Protein AF-A0A8S3ZLM4-F1 (afdb_monomer)

Structure (mmCIF, N/CA/C/O backbone):
data_AF-A0A8S3ZLM4-F1
#
_entry.id   AF-A0A8S3ZLM4-F1
#
loop_
_atom_site.group_PDB
_atom_site.id
_atom_site.type_symbol
_atom_site.label_atom_id
_atom_site.label_alt_id
_atom_site.label_comp_id
_atom_site.label_asym_id
_atom_site.label_entity_id
_atom_site.label_seq_id
_atom_site.pdbx_PDB_ins_code
_atom_site.Cartn_x
_atom_site.Cartn_y
_atom_site.Cartn_z
_atom_site.occupancy
_atom_site.B_iso_or_equiv
_atom_site.auth_seq_id
_atom_site.auth_comp_id
_atom_site.auth_asym_id
_atom_site.auth_atom_id
_atom_site.pdbx_PDB_model_num
ATOM 1 N N . MET A 1 1 ? -40.066 10.299 -5.330 1.00 41.34 1 MET A N 1
ATOM 2 C CA . MET A 1 1 ? -38.626 9.996 -5.482 1.00 41.34 1 MET A CA 1
ATOM 3 C C . MET A 1 1 ? -37.836 11.218 -5.018 1.00 41.34 1 MET A C 1
ATOM 5 O O . MET A 1 1 ? -37.719 12.174 -5.769 1.00 41.34 1 MET A O 1
ATOM 9 N N . LEU A 1 2 ? -37.420 11.263 -3.745 1.00 40.38 2 LEU A N 1
ATOM 10 C CA . LEU A 1 2 ? -36.667 12.403 -3.203 1.00 40.38 2 LEU A CA 1
ATOM 11 C C . LEU A 1 2 ? -35.192 12.278 -3.610 1.00 40.38 2 LEU A C 1
ATOM 13 O O . LEU A 1 2 ? -34.469 11.436 -3.081 1.00 40.38 2 LEU A O 1
ATOM 17 N N . PHE A 1 3 ? -34.734 13.135 -4.520 1.00 49.25 3 PHE A N 1
ATOM 18 C CA . PHE A 1 3 ? -33.307 13.377 -4.715 1.00 49.25 3 PHE A CA 1
ATOM 19 C C . PHE A 1 3 ? -32.793 14.221 -3.547 1.00 49.25 3 PHE A C 1
ATOM 21 O O . PHE A 1 3 ? -32.830 15.449 -3.580 1.00 49.25 3 PHE A O 1
ATOM 28 N N . VAL A 1 4 ? -32.312 13.567 -2.490 1.00 55.06 4 VAL A N 1
ATOM 29 C CA . VAL A 1 4 ? -31.538 14.254 -1.454 1.00 55.06 4 VAL A CA 1
ATOM 30 C C . VAL A 1 4 ? -30.164 14.552 -2.052 1.00 55.06 4 VAL A C 1
ATOM 32 O O . VAL A 1 4 ? -29.315 13.664 -2.131 1.00 55.06 4 VAL A O 1
ATOM 35 N N . LYS A 1 5 ? -29.923 15.794 -2.491 1.00 54.62 5 LYS A N 1
ATOM 36 C CA . LYS A 1 5 ? -28.563 16.280 -2.768 1.00 54.62 5 LYS A CA 1
ATOM 37 C C . LYS A 1 5 ? -27.787 16.290 -1.447 1.00 54.62 5 LYS A C 1
ATOM 39 O O . LYS A 1 5 ? -27.785 17.275 -0.716 1.00 54.62 5 LYS A O 1
ATOM 44 N N . ARG A 1 6 ? -27.162 15.163 -1.097 1.00 61.12 6 ARG A N 1
ATOM 45 C CA . ARG A 1 6 ? -26.227 15.083 0.028 1.00 61.12 6 ARG A CA 1
ATOM 46 C C . ARG A 1 6 ? -24.951 15.820 -0.369 1.00 61.12 6 ARG A C 1
ATOM 48 O O . ARG A 1 6 ? -24.179 15.325 -1.183 1.00 61.12 6 ARG A O 1
ATOM 55 N N . HIS A 1 7 ? -24.715 16.986 0.224 1.00 65.56 7 HIS A N 1
ATOM 56 C CA . HIS A 1 7 ? -23.388 17.595 0.231 1.00 65.56 7 HIS A CA 1
ATOM 57 C C . HIS A 1 7 ? -22.466 16.716 1.085 1.00 65.56 7 HIS A C 1
ATOM 59 O O . HIS A 1 7 ? -22.489 16.775 2.314 1.00 65.56 7 HIS A O 1
ATOM 65 N N . VAL A 1 8 ? -21.697 15.837 0.441 1.00 71.69 8 VAL A N 1
ATOM 66 C CA . VAL A 1 8 ? -20.713 14.997 1.131 1.00 71.69 8 VAL A CA 1
ATOM 67 C C . VAL A 1 8 ? -19.477 15.850 1.402 1.00 71.69 8 VAL A C 1
ATOM 69 O O . VAL A 1 8 ? -18.748 16.211 0.483 1.00 71.69 8 VAL A O 1
ATOM 72 N N . LYS A 1 9 ? -19.241 16.197 2.671 1.00 84.25 9 LYS A N 1
ATOM 73 C CA . LYS A 1 9 ? -18.006 16.868 3.091 1.00 84.25 9 LYS A CA 1
ATOM 74 C C . LYS A 1 9 ? -16.858 15.855 3.046 1.00 84.25 9 LYS A C 1
ATOM 76 O O . LYS A 1 9 ? -16.809 14.947 3.874 1.00 84.25 9 LYS A O 1
ATOM 81 N N . LEU A 1 10 ? -15.958 16.006 2.076 1.00 91.00 10 LEU A N 1
ATOM 82 C CA . LEU A 1 10 ? -14.765 15.171 1.924 1.00 91.00 10 LEU A CA 1
ATOM 83 C C . LEU A 1 10 ? -13.599 15.759 2.731 1.00 91.00 10 LEU A C 1
ATOM 85 O O . LEU A 1 10 ? -13.326 16.955 2.648 1.00 91.00 10 LEU A O 1
ATOM 89 N N . LYS A 1 11 ? -12.905 14.916 3.503 1.00 93.75 11 LYS A N 1
ATOM 90 C CA . LYS A 1 11 ? -11.579 15.229 4.056 1.00 93.75 11 LYS A CA 1
ATOM 91 C C . LYS A 1 11 ? -10.549 14.764 3.030 1.00 93.75 11 LYS A C 1
ATOM 93 O O . LYS A 1 11 ? -10.543 13.586 2.684 1.00 93.75 11 LYS A O 1
ATOM 98 N N . ILE A 1 12 ? -9.707 15.674 2.554 1.00 95.81 12 ILE A N 1
ATOM 99 C CA . ILE A 1 12 ? -8.611 15.352 1.637 1.00 95.81 12 ILE A CA 1
ATOM 100 C C . ILE A 1 12 ? -7.330 15.249 2.460 1.00 95.81 12 ILE A C 1
ATOM 102 O O . ILE A 1 12 ? -7.011 16.161 3.220 1.00 95.81 12 ILE A O 1
ATOM 106 N N . VAL A 1 13 ? -6.615 14.138 2.305 1.00 97.38 13 VAL A N 1
ATOM 107 C CA . VAL A 1 13 ? -5.257 13.949 2.824 1.00 97.38 13 VAL A CA 1
ATOM 108 C C . VAL A 1 13 ? -4.342 13.810 1.616 1.00 97.38 13 VAL A C 1
ATOM 110 O O . VAL A 1 13 ? -4.597 12.978 0.745 1.00 97.38 13 VAL A O 1
ATOM 113 N N . TRP A 1 14 ? -3.309 14.645 1.542 1.00 97.88 14 TRP A N 1
ATOM 114 C CA . TRP A 1 14 ? -2.377 14.662 0.422 1.00 97.88 14 TRP A CA 1
ATOM 115 C C . TRP A 1 14 ? -1.028 14.087 0.844 1.00 97.88 14 TRP A C 1
ATOM 117 O O . TRP A 1 14 ? -0.298 14.717 1.600 1.00 97.88 14 TRP A O 1
ATOM 127 N N . ILE A 1 15 ? -0.709 12.899 0.326 1.00 98.19 15 ILE A N 1
ATOM 128 C CA . ILE A 1 15 ? 0.568 12.212 0.546 1.00 98.19 15 ILE A CA 1
ATOM 129 C C . ILE A 1 15 ? 1.310 12.179 -0.801 1.00 98.19 15 ILE A C 1
ATOM 131 O O . ILE A 1 15 ? 0.960 11.374 -1.672 1.00 98.19 15 ILE A O 1
ATOM 135 N N . PRO A 1 16 ? 2.275 13.087 -1.041 1.00 97.62 16 PRO A N 1
ATOM 136 C CA . PRO A 1 16 ? 2.924 13.214 -2.341 1.00 97.62 16 PRO A CA 1
ATOM 137 C C . PRO A 1 16 ? 3.919 12.080 -2.591 1.00 97.62 16 PRO A C 1
ATOM 139 O O . PRO A 1 16 ? 4.948 11.979 -1.932 1.00 97.62 16 PRO A O 1
ATOM 142 N N . ILE A 1 17 ? 3.644 11.254 -3.600 1.00 97.94 17 ILE A N 1
ATOM 143 C CA . ILE A 1 17 ? 4.525 10.159 -4.023 1.00 97.94 17 ILE A CA 1
ATOM 144 C C . ILE A 1 17 ? 4.821 10.340 -5.510 1.00 97.94 17 ILE A C 1
ATOM 146 O O . ILE A 1 17 ? 3.888 10.464 -6.321 1.00 97.94 17 ILE A O 1
ATOM 150 N N . ARG A 1 18 ? 6.111 10.363 -5.863 1.00 97.31 18 ARG A N 1
ATOM 151 C CA . ARG A 1 18 ? 6.570 10.468 -7.253 1.00 97.31 18 ARG A CA 1
ATOM 152 C C . ARG A 1 18 ? 6.048 9.279 -8.065 1.00 97.31 18 ARG A C 1
ATOM 154 O O . ARG A 1 18 ? 5.851 8.184 -7.548 1.00 97.31 18 ARG A O 1
ATOM 161 N N . ASP A 1 19 ? 5.734 9.518 -9.335 1.00 94.94 19 ASP A N 1
ATOM 162 C CA . ASP A 1 19 ? 5.196 8.454 -10.179 1.00 94.94 19 ASP A CA 1
ATOM 163 C C . ASP A 1 19 ? 6.217 7.331 -10.391 1.00 94.94 19 ASP A C 1
ATOM 165 O O . ASP A 1 19 ? 7.416 7.599 -10.457 1.00 94.94 19 ASP A O 1
ATOM 169 N N . TYR A 1 20 ? 5.727 6.090 -10.467 1.00 94.31 20 TYR A N 1
ATOM 170 C CA . TYR A 1 20 ? 6.534 4.863 -10.558 1.00 94.31 20 TYR A CA 1
ATOM 171 C C . TYR A 1 20 ? 7.566 4.644 -9.437 1.00 94.31 20 TYR A C 1
ATOM 173 O O . TYR A 1 20 ? 8.436 3.793 -9.572 1.00 94.31 20 TYR A O 1
ATOM 181 N N . THR A 1 21 ? 7.475 5.356 -8.311 1.00 97.62 21 THR A N 1
ATOM 182 C CA . THR A 1 21 ? 8.317 5.093 -7.133 1.00 97.62 21 THR A CA 1
ATOM 183 C C . THR A 1 21 ? 7.484 4.534 -5.979 1.00 97.62 21 THR A C 1
ATOM 185 O O . THR A 1 21 ? 6.268 4.768 -5.930 1.00 97.62 21 THR A O 1
ATOM 188 N N . PRO A 1 22 ? 8.098 3.796 -5.038 1.00 98.06 22 PRO A N 1
ATOM 189 C CA . PRO A 1 22 ? 7.443 3.451 -3.783 1.00 98.06 22 PRO A CA 1
ATOM 190 C C . PRO A 1 22 ? 7.191 4.700 -2.918 1.00 98.06 22 PRO A C 1
ATOM 192 O O . PRO A 1 22 ? 7.871 5.719 -3.091 1.00 98.06 22 PRO A O 1
ATOM 195 N N . PRO A 1 23 ? 6.219 4.645 -1.992 1.00 98.44 23 PRO A N 1
ATOM 196 C CA . PRO A 1 23 ? 6.144 5.590 -0.882 1.00 98.44 23 PRO A CA 1
ATOM 197 C C . PRO A 1 23 ? 7.275 5.356 0.130 1.00 98.44 23 PRO A C 1
ATOM 199 O O . PRO A 1 23 ? 7.887 4.290 0.150 1.00 98.44 23 PRO A O 1
ATOM 202 N N . THR A 1 24 ? 7.517 6.326 1.012 1.00 98.62 24 THR A N 1
ATOM 203 C CA . THR A 1 24 ? 8.395 6.122 2.179 1.00 98.62 24 THR A CA 1
ATOM 204 C C . THR A 1 24 ? 7.663 5.398 3.316 1.00 98.62 24 THR A C 1
ATOM 206 O O . THR A 1 24 ? 6.430 5.355 3.351 1.00 98.62 24 THR A O 1
ATOM 209 N N . MET A 1 25 ? 8.405 4.860 4.289 1.00 98.06 25 MET A N 1
ATOM 210 C CA . MET A 1 25 ? 7.823 4.197 5.468 1.00 98.06 25 MET A CA 1
ATOM 211 C C . MET A 1 25 ? 6.946 5.142 6.300 1.00 98.06 25 MET A C 1
ATOM 213 O O . MET A 1 25 ? 5.905 4.741 6.827 1.00 98.06 25 MET A O 1
ATOM 217 N N . GLU A 1 26 ? 7.337 6.412 6.393 1.00 98.31 26 GLU A N 1
ATOM 218 C CA . GLU A 1 26 ? 6.577 7.458 7.077 1.00 98.31 26 GLU A CA 1
ATOM 219 C C . GLU A 1 26 ? 5.259 7.721 6.351 1.00 98.31 26 GLU A C 1
ATOM 221 O O . GLU A 1 26 ? 4.214 7.787 6.992 1.00 98.31 26 GLU A O 1
ATOM 226 N N . GLN A 1 27 ? 5.287 7.784 5.016 1.00 98.75 27 GLN A N 1
ATOM 227 C CA . GLN A 1 27 ? 4.088 7.967 4.197 1.00 98.75 27 GLN A CA 1
ATOM 228 C C . GLN A 1 27 ? 3.125 6.784 4.315 1.00 98.75 27 GLN A C 1
ATOM 230 O O . GLN A 1 27 ? 1.913 6.983 4.390 1.00 98.75 27 GLN A O 1
ATOM 235 N N . VAL A 1 28 ? 3.646 5.554 4.352 1.00 98.75 28 VAL A N 1
ATOM 236 C CA . VAL A 1 28 ? 2.839 4.349 4.601 1.00 98.75 28 VAL A CA 1
ATOM 237 C C . VAL A 1 28 ? 2.189 4.415 5.982 1.00 98.75 28 VAL A C 1
ATOM 239 O O . VAL A 1 28 ? 0.988 4.176 6.116 1.00 98.75 28 VAL A O 1
ATOM 242 N N . SER A 1 29 ? 2.959 4.790 7.004 1.00 98.25 29 SER A N 1
ATOM 243 C CA . SER A 1 29 ? 2.464 4.911 8.378 1.00 98.25 29 SER A CA 1
ATOM 244 C C . SER A 1 29 ? 1.392 5.999 8.499 1.00 98.25 29 SER A C 1
ATOM 246 O O . SER A 1 29 ? 0.338 5.767 9.091 1.00 98.25 29 SER A O 1
ATOM 248 N N . GLU A 1 30 ? 1.619 7.168 7.894 1.00 98.50 30 GLU A N 1
ATOM 249 C CA . GLU A 1 30 ? 0.643 8.258 7.818 1.00 98.50 30 GLU A CA 1
ATOM 250 C C . GLU A 1 30 ? -0.646 7.792 7.134 1.00 98.50 30 GLU A C 1
ATOM 252 O O . GLU A 1 30 ? -1.738 7.974 7.677 1.00 98.50 30 GLU A O 1
ATOM 257 N N . PHE A 1 31 ? -0.528 7.132 5.979 1.00 98.62 31 PHE A N 1
ATOM 258 C CA . PHE A 1 31 ? -1.664 6.594 5.241 1.00 98.62 31 PHE A CA 1
ATOM 259 C C . PHE A 1 31 ? -2.502 5.632 6.094 1.00 98.62 31 PHE A C 1
ATOM 261 O O . PHE A 1 31 ? -3.718 5.809 6.206 1.00 98.62 31 PHE A O 1
ATOM 268 N N . ILE A 1 32 ? -1.871 4.634 6.718 1.00 98.56 32 ILE A N 1
ATOM 269 C CA . ILE A 1 32 ? -2.586 3.624 7.506 1.00 98.56 32 ILE A CA 1
ATOM 270 C C . ILE A 1 32 ? -3.258 4.270 8.721 1.00 98.56 32 ILE A C 1
ATOM 272 O O . ILE A 1 32 ? -4.430 3.987 8.978 1.00 98.56 32 ILE A O 1
ATOM 276 N N . ASN A 1 33 ? -2.584 5.195 9.409 1.00 98.31 33 ASN A N 1
ATOM 277 C CA . ASN A 1 33 ? -3.176 5.938 10.524 1.00 98.31 33 ASN A CA 1
ATOM 278 C C . ASN A 1 33 ? -4.431 6.707 10.084 1.00 98.31 33 ASN A C 1
ATOM 280 O O . ASN A 1 33 ? -5.481 6.578 10.711 1.00 98.31 33 ASN A O 1
ATOM 284 N N . GLN A 1 34 ? -4.378 7.420 8.953 1.00 98.19 34 GLN A N 1
ATOM 285 C CA . GLN A 1 34 ? -5.538 8.146 8.419 1.00 98.19 34 GLN A CA 1
ATOM 286 C C . GLN A 1 34 ? -6.705 7.216 8.052 1.00 98.19 34 GLN A C 1
ATOM 288 O O . GLN A 1 34 ? -7.872 7.553 8.291 1.00 98.19 34 GLN A O 1
ATOM 293 N N . VAL A 1 35 ? -6.419 6.037 7.488 1.00 98.19 35 VAL A N 1
ATOM 294 C CA . VAL A 1 35 ? -7.443 5.023 7.185 1.00 98.19 35 VAL A CA 1
ATOM 295 C C . VAL A 1 35 ? -8.079 4.496 8.471 1.00 98.19 35 VAL A C 1
ATOM 297 O O . VAL A 1 35 ? -9.305 4.405 8.545 1.00 98.19 35 VAL A O 1
ATOM 300 N N . LEU A 1 36 ? -7.279 4.170 9.489 1.00 98.12 36 LEU A N 1
ATOM 301 C CA . LEU A 1 36 ? -7.771 3.642 10.764 1.00 98.12 36 LEU A CA 1
ATOM 302 C C . LEU A 1 36 ? -8.597 4.677 11.538 1.00 98.12 36 LEU A C 1
ATOM 304 O O . LEU A 1 36 ? -9.686 4.346 12.008 1.00 98.12 36 LEU A O 1
ATOM 308 N N . GLU A 1 37 ? -8.148 5.932 11.594 1.00 97.44 37 GLU A N 1
ATOM 309 C CA . GLU A 1 37 ? -8.912 7.045 12.173 1.00 97.44 37 GLU A CA 1
ATOM 310 C C . GLU A 1 37 ? -10.258 7.227 11.464 1.00 97.44 37 GLU A C 1
ATOM 312 O O . GLU A 1 37 ? -11.308 7.331 12.100 1.00 97.44 37 GLU A O 1
ATOM 317 N N . THR A 1 38 ? -10.256 7.218 10.128 1.00 96.50 38 THR A N 1
ATOM 318 C CA . THR A 1 38 ? -11.486 7.375 9.338 1.00 96.50 38 THR A CA 1
ATOM 319 C C . THR A 1 38 ? -12.443 6.205 9.580 1.00 96.50 38 THR A C 1
ATOM 321 O O . THR A 1 38 ? -13.632 6.428 9.840 1.00 96.50 38 THR A O 1
ATOM 324 N N . LYS A 1 39 ? -11.920 4.972 9.590 1.00 96.19 39 LYS A N 1
ATOM 325 C CA . LYS A 1 39 ? -12.676 3.745 9.873 1.00 96.19 39 LYS A CA 1
ATOM 326 C C . LYS A 1 39 ? -13.306 3.769 11.266 1.00 96.19 39 LYS A C 1
ATOM 328 O O . LYS A 1 39 ? -14.469 3.394 11.397 1.00 96.19 39 LYS A O 1
ATOM 333 N N . ALA A 1 40 ? -12.594 4.261 12.283 1.00 97.25 40 ALA A N 1
ATOM 334 C CA . ALA A 1 40 ? -13.114 4.391 13.648 1.00 97.25 40 ALA A CA 1
ATOM 335 C C . ALA A 1 40 ? -14.335 5.327 13.741 1.00 97.25 40 ALA A C 1
ATOM 337 O O . ALA A 1 40 ? -15.181 5.157 14.613 1.00 97.25 40 ALA A O 1
ATOM 338 N N . THR A 1 41 ? -14.482 6.272 12.805 1.00 95.50 41 THR A N 1
ATOM 339 C CA . THR A 1 41 ? -15.667 7.147 12.709 1.0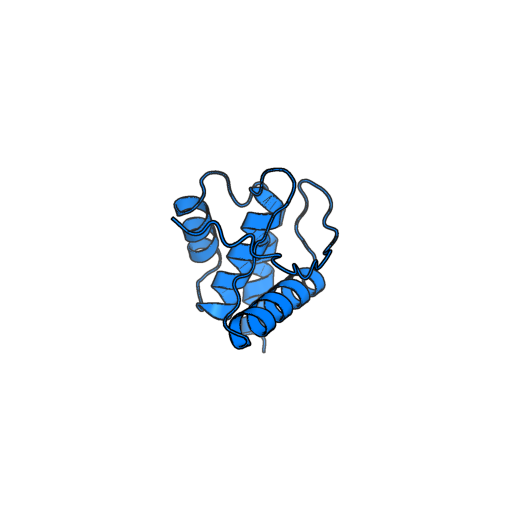0 95.50 41 THR A CA 1
ATOM 340 C C . THR A 1 41 ? -16.816 6.564 11.875 1.00 95.50 41 THR A C 1
ATOM 342 O O . THR A 1 41 ? -17.786 7.268 11.592 1.00 95.50 41 THR A O 1
ATOM 345 N N . GLY A 1 42 ? -16.712 5.304 11.433 1.00 95.25 42 GLY A N 1
ATOM 346 C CA . GLY A 1 42 ? -17.709 4.652 10.576 1.00 95.25 42 GLY A CA 1
ATOM 347 C C . GLY A 1 42 ? -17.747 5.190 9.141 1.00 95.25 42 GLY A C 1
ATOM 348 O O . GLY A 1 42 ? -18.728 4.983 8.428 1.00 95.25 42 GLY A O 1
ATOM 349 N N . LYS A 1 43 ? -16.702 5.908 8.711 1.00 93.94 43 LYS A N 1
ATOM 350 C CA . LYS A 1 43 ? -16.589 6.481 7.364 1.00 93.94 43 LYS A CA 1
ATOM 351 C C . LYS A 1 43 ? -15.696 5.616 6.479 1.00 93.94 43 LYS A C 1
ATOM 353 O O . LYS A 1 43 ? -14.780 4.951 6.956 1.00 93.94 43 LYS A O 1
ATOM 358 N N . ALA A 1 44 ? -15.957 5.658 5.176 1.00 94.12 44 ALA A N 1
ATOM 359 C CA . ALA A 1 44 ? -15.114 5.021 4.172 1.00 94.12 44 ALA A CA 1
ATOM 360 C C . ALA A 1 44 ? -13.961 5.942 3.747 1.00 94.12 44 ALA A C 1
ATOM 362 O O . ALA A 1 44 ? -14.124 7.164 3.692 1.00 94.12 44 ALA A O 1
ATOM 363 N N . THR A 1 45 ? -12.831 5.341 3.377 1.00 97.12 45 THR A N 1
ATOM 364 C CA . THR A 1 45 ? -11.686 6.037 2.778 1.00 97.12 45 THR A CA 1
ATOM 365 C C . THR A 1 45 ? -11.569 5.666 1.305 1.00 97.12 45 THR A C 1
ATOM 367 O O . THR A 1 45 ? -11.568 4.488 0.955 1.00 97.12 45 THR A O 1
ATOM 370 N N . CYS A 1 46 ? -11.445 6.673 0.440 1.00 97.06 46 CYS A N 1
ATOM 371 C CA . CYS A 1 46 ? -11.072 6.492 -0.960 1.00 97.06 46 CYS A CA 1
ATOM 372 C C . CYS A 1 46 ? -9.574 6.768 -1.113 1.00 97.06 46 CYS A C 1
ATOM 374 O O . CYS A 1 46 ? -9.079 7.768 -0.596 1.00 97.06 46 CYS A O 1
ATOM 376 N N . VAL A 1 47 ? -8.865 5.904 -1.838 1.00 97.69 47 VAL A N 1
ATOM 377 C CA . VAL A 1 47 ? -7.420 6.013 -2.076 1.00 97.69 47 VAL A CA 1
ATOM 378 C C . VAL A 1 47 ? -7.185 6.002 -3.578 1.00 97.69 47 VAL A C 1
ATOM 380 O O . VAL A 1 47 ? -7.715 5.135 -4.271 1.00 97.69 47 VAL A O 1
ATOM 383 N N . HIS A 1 48 ? -6.409 6.953 -4.093 1.00 97.75 48 HIS A N 1
ATOM 384 C CA . HIS A 1 48 ? -6.114 7.026 -5.522 1.00 97.75 48 HIS A CA 1
ATOM 385 C C . HIS A 1 48 ? -4.717 7.600 -5.797 1.00 97.75 48 HIS A C 1
ATOM 387 O O . HIS A 1 48 ? -4.093 8.214 -4.935 1.00 97.75 48 HIS A O 1
ATOM 393 N N . CYS A 1 49 ? -4.236 7.382 -7.018 1.00 96.75 49 CYS A N 1
ATOM 394 C CA . CYS A 1 49 ? -3.125 8.108 -7.628 1.00 96.75 49 CYS A CA 1
ATOM 395 C C . CYS A 1 49 ? -3.602 8.599 -9.008 1.00 96.75 49 CYS A C 1
ATOM 397 O O . CYS A 1 49 ? -4.748 9.039 -9.103 1.00 96.75 49 CYS A O 1
ATOM 399 N N . ALA A 1 50 ? -2.786 8.518 -10.062 1.00 96.38 50 ALA A N 1
ATOM 400 C CA . ALA A 1 50 ? -3.238 8.805 -11.428 1.00 96.38 50 ALA A CA 1
ATOM 401 C C . ALA A 1 50 ? -4.166 7.699 -11.975 1.00 96.38 50 ALA A C 1
ATOM 403 O O . ALA A 1 50 ? -5.311 7.964 -12.319 1.00 96.38 50 ALA A O 1
ATOM 404 N N . HIS A 1 51 ? -3.698 6.445 -11.980 1.00 95.94 51 HIS A N 1
ATOM 405 C CA . HIS A 1 51 ? -4.444 5.277 -12.497 1.00 95.94 51 HIS A CA 1
ATOM 406 C C . HIS A 1 51 ? -4.895 4.317 -11.382 1.00 95.94 51 HIS A C 1
ATOM 408 O O . HIS A 1 51 ? -5.576 3.312 -11.592 1.00 95.94 51 HIS A O 1
ATOM 414 N N . GLY A 1 52 ? -4.465 4.602 -10.156 1.00 97.25 52 GLY A N 1
ATOM 415 C CA . GLY A 1 52 ? -4.669 3.748 -9.002 1.00 97.25 52 GLY A CA 1
ATOM 416 C C . GLY A 1 52 ? -3.837 2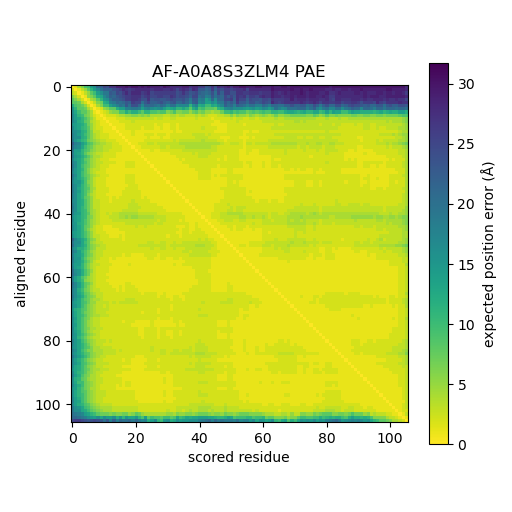.455 -9.002 1.00 97.25 52 GLY A C 1
ATOM 417 O O . GLY A 1 52 ? -4.053 1.629 -8.132 1.00 97.25 52 GLY A O 1
ATOM 418 N N . LEU A 1 53 ? -2.914 2.204 -9.919 1.00 97.94 53 LEU A N 1
ATOM 419 C CA . LEU A 1 53 ? -2.268 0.887 -9.980 1.00 97.94 53 LEU A CA 1
ATOM 420 C C . LEU A 1 53 ? -1.071 0.779 -9.022 1.00 97.94 53 LEU A C 1
ATOM 422 O O . LEU A 1 53 ? -1.168 0.090 -8.007 1.00 97.94 53 LEU A O 1
ATOM 426 N N . GLY A 1 54 ? 0.019 1.506 -9.261 1.00 98.44 54 GLY A N 1
ATOM 427 C CA . GLY A 1 54 ? 1.265 1.353 -8.502 1.00 98.44 54 GLY A CA 1
ATOM 428 C C . GLY A 1 54 ? 1.187 1.919 -7.096 1.00 98.44 54 GLY A C 1
ATOM 429 O O . GLY A 1 54 ? 1.048 1.175 -6.130 1.00 98.44 54 GLY A O 1
ATOM 430 N N . ARG A 1 55 ? 1.216 3.250 -6.962 1.00 98.69 55 ARG A N 1
ATOM 431 C CA . ARG A 1 55 ? 1.233 3.943 -5.655 1.00 98.69 55 ARG A CA 1
ATOM 432 C C . ARG A 1 55 ? 0.054 3.551 -4.760 1.00 98.69 55 ARG A C 1
ATOM 434 O O . ARG A 1 55 ? 0.234 3.235 -3.588 1.00 98.69 55 ARG A O 1
ATOM 441 N N . THR A 1 56 ? -1.156 3.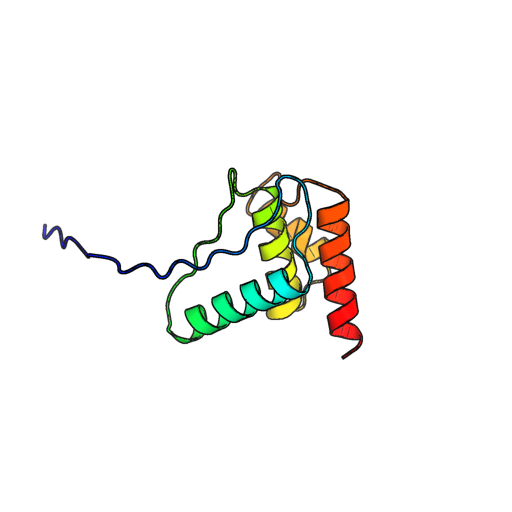527 -5.320 1.00 98.69 56 THR A N 1
ATOM 442 C CA . THR A 1 56 ? -2.352 3.096 -4.582 1.00 98.69 56 THR A CA 1
ATOM 443 C C . THR A 1 56 ? -2.295 1.615 -4.230 1.00 98.69 56 THR A C 1
ATOM 445 O O . THR A 1 56 ? -2.590 1.272 -3.090 1.00 98.69 56 THR A O 1
ATOM 448 N N . GLY A 1 57 ? -1.898 0.741 -5.160 1.00 98.75 57 GLY A N 1
ATOM 449 C CA . GLY A 1 57 ? -1.751 -0.686 -4.879 1.00 98.75 57 GLY A CA 1
ATOM 450 C C . GLY A 1 57 ? -0.728 -0.964 -3.780 1.00 98.75 57 GLY A C 1
ATOM 451 O O . GLY A 1 57 ? -0.994 -1.765 -2.893 1.00 98.75 57 GLY A O 1
ATOM 452 N N . THR A 1 58 ? 0.389 -0.234 -3.791 1.00 98.88 58 THR A N 1
ATOM 453 C CA . THR A 1 58 ? 1.469 -0.338 -2.797 1.00 98.88 58 THR A CA 1
ATOM 454 C C . THR A 1 58 ? 0.966 0.035 -1.403 1.00 98.88 58 THR A C 1
ATOM 456 O O . THR A 1 58 ? 1.101 -0.747 -0.468 1.00 98.88 58 THR A O 1
ATOM 459 N N . MET A 1 59 ? 0.287 1.183 -1.273 1.00 98.81 59 MET A N 1
ATOM 460 C CA . MET A 1 59 ? -0.336 1.606 -0.013 1.00 98.81 59 MET A CA 1
ATOM 461 C C . MET A 1 59 ? -1.355 0.580 0.505 1.00 98.81 59 MET A C 1
ATOM 463 O O . MET A 1 59 ? -1.358 0.244 1.689 1.00 98.81 59 MET A O 1
ATOM 467 N N . LEU A 1 60 ? -2.204 0.044 -0.379 1.00 98.88 60 LEU A N 1
ATOM 468 C CA . LEU A 1 60 ? -3.186 -0.979 -0.011 1.00 98.88 60 LEU A CA 1
ATOM 469 C C . LEU A 1 60 ? -2.523 -2.298 0.408 1.00 98.88 60 LEU A C 1
ATOM 471 O O . LEU A 1 60 ? -2.984 -2.922 1.360 1.00 98.88 60 LEU A O 1
ATOM 475 N N . ALA A 1 61 ? -1.436 -2.711 -0.245 1.00 98.88 61 ALA A N 1
ATOM 476 C CA . ALA A 1 61 ? -0.692 -3.907 0.138 1.00 98.88 61 ALA A CA 1
ATOM 477 C C . ALA A 1 61 ? -0.095 -3.755 1.548 1.00 98.88 61 ALA A C 1
ATOM 479 O O . ALA A 1 61 ? -0.301 -4.628 2.389 1.00 98.88 61 ALA A O 1
ATOM 480 N N . CYS A 1 62 ? 0.525 -2.610 1.859 1.00 98.88 62 CYS A N 1
ATOM 481 C CA . CYS A 1 62 ? 0.995 -2.307 3.216 1.00 98.88 62 CYS A CA 1
ATOM 482 C C . CYS A 1 62 ? -0.147 -2.283 4.248 1.00 98.88 62 CYS A C 1
ATOM 484 O O . CYS A 1 62 ? 0.020 -2.767 5.367 1.00 98.88 62 CYS A O 1
ATOM 486 N N . TYR A 1 63 ? -1.329 -1.776 3.881 1.00 98.81 63 TYR A N 1
ATOM 487 C CA . TYR A 1 63 ? -2.509 -1.843 4.748 1.00 98.81 63 TYR A CA 1
ATOM 488 C C . TYR A 1 63 ? -2.906 -3.290 5.066 1.00 98.81 63 TYR A C 1
ATOM 490 O O . TYR A 1 63 ? -3.151 -3.612 6.226 1.00 98.81 63 TYR A O 1
ATOM 498 N N . PHE A 1 64 ? -2.946 -4.179 4.069 1.00 98.81 64 PHE A N 1
ATOM 499 C CA . PHE A 1 64 ? -3.252 -5.595 4.295 1.00 98.81 64 PHE A CA 1
ATOM 500 C C . PHE A 1 64 ? -2.181 -6.300 5.131 1.00 98.81 64 PHE A C 1
ATOM 502 O O . PHE A 1 64 ? -2.525 -7.101 6.000 1.00 98.81 64 PHE A O 1
ATOM 509 N N . VAL A 1 65 ? -0.909 -5.952 4.936 1.00 98.75 65 VAL A N 1
ATOM 510 C CA . VAL A 1 65 ? 0.185 -6.407 5.800 1.00 98.75 65 VAL A CA 1
ATOM 511 C C . VAL A 1 65 ? -0.087 -6.033 7.261 1.00 98.75 65 VAL A C 1
ATOM 513 O O . VAL A 1 65 ? -0.160 -6.917 8.108 1.00 98.75 65 VAL A O 1
ATOM 516 N N . GLN A 1 66 ? -0.301 -4.750 7.571 1.00 98.38 66 GLN A N 1
ATOM 517 C CA . GLN A 1 66 ? -0.424 -4.305 8.965 1.00 98.38 66 GLN A CA 1
ATOM 518 C C . GLN A 1 66 ? -1.764 -4.683 9.610 1.00 98.38 66 GLN A C 1
ATOM 520 O O . GLN A 1 66 ? -1.811 -5.047 10.780 1.00 98.38 66 GLN A O 1
ATOM 525 N N . VAL A 1 67 ? -2.872 -4.535 8.884 1.00 97.94 67 VAL A N 1
ATOM 526 C CA . VAL A 1 67 ? -4.222 -4.621 9.468 1.00 97.94 67 VAL A CA 1
ATOM 527 C C . VAL A 1 67 ? -4.797 -6.030 9.381 1.00 97.94 67 VAL A C 1
ATOM 529 O O . VAL A 1 67 ? -5.620 -6.409 10.212 1.00 97.94 67 VAL A O 1
ATOM 532 N N . HIS A 1 68 ? -4.364 -6.814 8.393 1.00 97.56 68 HIS A N 1
ATOM 533 C CA . HIS A 1 68 ? -4.822 -8.187 8.191 1.00 97.56 68 HIS A CA 1
ATOM 534 C C . HIS A 1 68 ? -3.726 -9.232 8.437 1.00 97.56 68 HIS A C 1
ATOM 536 O O . HIS A 1 68 ? -3.990 -10.414 8.233 1.00 97.56 68 HIS A O 1
ATOM 542 N N . ASN A 1 69 ? -2.537 -8.820 8.900 1.00 97.62 69 ASN A N 1
ATOM 543 C CA . ASN A 1 69 ? -1.392 -9.698 9.170 1.00 97.62 69 ASN A CA 1
ATOM 544 C C . ASN A 1 69 ? -1.048 -10.608 7.980 1.00 97.62 69 ASN A C 1
ATOM 546 O O . ASN A 1 69 ? -0.733 -11.784 8.152 1.00 97.62 69 ASN A O 1
ATOM 550 N N . MET A 1 70 ? -1.172 -10.081 6.761 1.00 98.56 70 MET A N 1
ATOM 551 C CA . MET A 1 70 ? -0.819 -10.826 5.556 1.00 98.56 70 MET A CA 1
ATOM 552 C C . MET A 1 70 ? 0.695 -10.799 5.331 1.00 98.56 70 MET A C 1
ATOM 554 O O . MET A 1 70 ? 1.341 -9.775 5.551 1.00 98.56 70 MET A O 1
ATOM 558 N N . GLU A 1 71 ? 1.243 -11.905 4.825 1.00 98.69 71 GLU A N 1
ATOM 559 C CA . GLU A 1 71 ? 2.593 -11.919 4.250 1.00 98.69 71 GLU A CA 1
ATOM 560 C C . GLU A 1 71 ? 2.664 -10.974 3.033 1.00 98.69 71 GLU A C 1
ATOM 562 O O . GLU A 1 71 ? 1.656 -10.833 2.326 1.00 98.69 71 GLU A O 1
ATOM 567 N N . PRO A 1 72 ? 3.820 -10.343 2.750 1.00 98.69 72 PRO A N 1
ATOM 568 C CA . PRO A 1 72 ? 3.966 -9.360 1.671 1.00 98.69 72 PRO A CA 1
ATOM 569 C C . PRO A 1 72 ? 3.447 -9.851 0.317 1.00 98.69 72 PRO A C 1
ATOM 571 O O . PRO A 1 72 ? 2.631 -9.187 -0.326 1.00 98.69 72 PRO A O 1
ATOM 574 N N . GLU A 1 73 ? 3.851 -11.052 -0.091 1.00 98.69 73 GLU A N 1
ATOM 575 C CA . GLU A 1 73 ? 3.476 -11.650 -1.370 1.00 98.69 73 GLU A CA 1
ATOM 576 C C . GLU A 1 73 ? 1.970 -11.925 -1.426 1.00 98.69 73 GLU A C 1
ATOM 578 O O . GLU A 1 73 ? 1.324 -11.690 -2.450 1.00 98.69 73 GLU A O 1
ATOM 583 N N . ALA A 1 74 ? 1.387 -12.369 -0.308 1.00 98.81 74 ALA A N 1
ATOM 584 C CA . ALA A 1 74 ? -0.045 -12.612 -0.197 1.00 98.81 74 ALA A CA 1
ATOM 585 C C . ALA A 1 74 ? -0.845 -11.302 -0.263 1.00 98.81 74 ALA A C 1
ATOM 587 O O . ALA A 1 74 ? -1.871 -11.250 -0.943 1.00 98.81 74 ALA A O 1
ATOM 588 N N . ALA A 1 75 ? -0.368 -10.236 0.384 1.00 98.88 75 ALA A N 1
ATOM 589 C CA . ALA A 1 75 ? -0.984 -8.915 0.330 1.00 98.88 75 ALA A CA 1
ATOM 590 C C . ALA A 1 75 ? -0.948 -8.336 -1.093 1.00 98.88 75 ALA A C 1
ATOM 592 O O . ALA A 1 75 ? -1.977 -7.889 -1.605 1.00 98.88 75 ALA A O 1
ATOM 593 N N . ILE A 1 76 ? 0.203 -8.404 -1.771 1.00 98.94 76 ILE A N 1
ATOM 594 C CA . ILE A 1 76 ? 0.350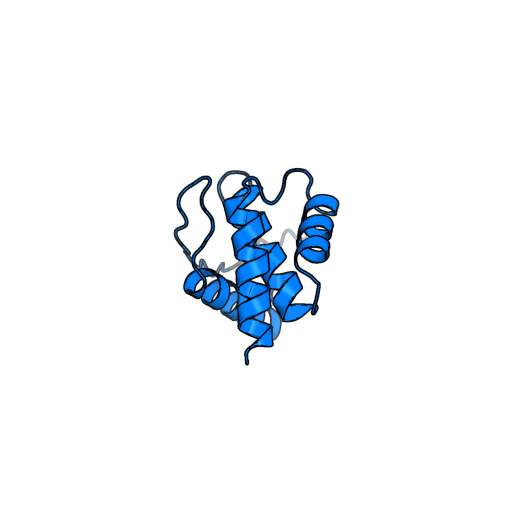 -7.960 -3.164 1.00 98.94 76 ILE A CA 1
ATOM 595 C C . ILE A 1 76 ? -0.571 -8.772 -4.082 1.00 98.94 76 ILE A C 1
ATOM 597 O O . ILE A 1 76 ? -1.327 -8.195 -4.867 1.00 98.94 76 ILE A O 1
ATOM 601 N N . ALA A 1 77 ? -0.565 -10.103 -3.963 1.00 98.88 77 ALA A N 1
ATOM 602 C CA . ALA A 1 77 ? -1.433 -10.976 -4.749 1.00 98.88 77 ALA A CA 1
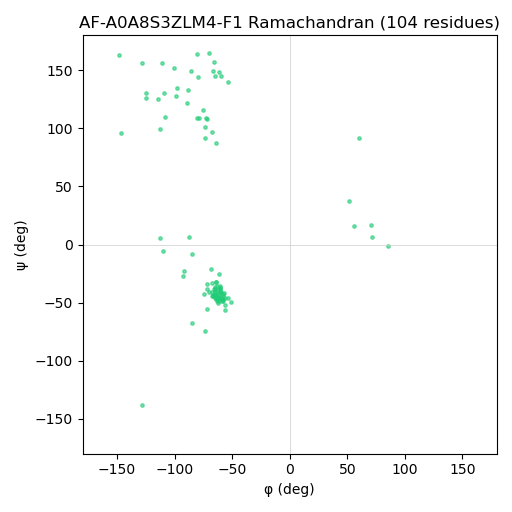ATOM 603 C C . ALA A 1 77 ? -2.920 -10.683 -4.498 1.00 98.88 77 ALA A C 1
ATOM 605 O O . ALA A 1 77 ? -3.717 -10.663 -5.438 1.00 98.88 77 ALA A O 1
ATOM 606 N N . HIS A 1 78 ? -3.298 -10.403 -3.250 1.00 98.81 78 HIS A N 1
ATOM 607 C CA . HIS A 1 78 ? -4.661 -10.031 -2.890 1.00 98.81 78 HIS A CA 1
ATOM 608 C C . HIS A 1 78 ? -5.085 -8.718 -3.558 1.00 98.81 78 HIS A C 1
ATOM 610 O O . HIS A 1 78 ? -6.135 -8.664 -4.203 1.00 98.81 78 HIS A O 1
ATOM 616 N N . VAL A 1 79 ? -4.247 -7.680 -3.483 1.00 98.75 79 VAL A N 1
ATOM 617 C CA . VAL A 1 79 ? -4.514 -6.396 -4.144 1.00 98.75 79 VAL A CA 1
ATOM 618 C C . VAL A 1 79 ? -4.584 -6.570 -5.664 1.00 98.75 79 VAL A C 1
ATOM 620 O O . VAL A 1 79 ? -5.508 -6.049 -6.283 1.00 98.75 79 VAL A O 1
ATOM 623 N N . ARG A 1 80 ? -3.687 -7.357 -6.271 1.00 98.75 80 ARG A N 1
ATOM 624 C CA . ARG A 1 80 ? -3.710 -7.673 -7.712 1.00 98.75 80 ARG A CA 1
ATOM 625 C C . ARG A 1 80 ? -4.956 -8.448 -8.132 1.00 98.75 80 ARG A C 1
ATOM 627 O O . ARG A 1 80 ? -5.484 -8.196 -9.210 1.00 98.75 80 ARG A O 1
ATOM 634 N N . LYS A 1 81 ? -5.463 -9.351 -7.289 1.00 98.69 81 LYS A N 1
ATOM 635 C CA . LYS A 1 81 ? -6.722 -10.066 -7.539 1.00 98.69 81 LYS A CA 1
ATOM 636 C C . LYS A 1 81 ? -7.916 -9.113 -7.548 1.00 98.69 81 LYS A C 1
ATOM 638 O O . LYS A 1 81 ? -8.783 -9.236 -8.407 1.00 98.69 81 LYS A O 1
ATOM 643 N N . LEU A 1 82 ? -7.969 -8.181 -6.596 1.00 98.19 82 LEU A N 1
ATOM 644 C CA . LEU A 1 82 ? -9.033 -7.176 -6.523 1.00 98.19 82 LEU A CA 1
ATOM 645 C C . LEU A 1 82 ? -8.912 -6.128 -7.629 1.00 98.19 82 LEU A C 1
ATOM 647 O O . LEU A 1 82 ? -9.923 -5.620 -8.112 1.00 98.19 82 LEU A O 1
ATOM 651 N N . ARG A 1 83 ? -7.681 -5.794 -8.024 1.00 98.06 83 ARG A N 1
ATOM 652 C CA . ARG A 1 83 ? -7.414 -4.837 -9.087 1.00 98.06 83 ARG A CA 1
ATOM 653 C C . ARG A 1 83 ? -6.159 -5.207 -9.885 1.00 98.06 83 ARG A C 1
ATOM 655 O O . ARG A 1 83 ? -5.046 -4.858 -9.472 1.00 98.06 83 ARG A O 1
ATOM 662 N N . PRO A 1 84 ? -6.332 -5.896 -11.027 1.00 98.44 84 PRO A N 1
ATOM 663 C CA . PRO A 1 84 ? -5.226 -6.340 -11.870 1.00 98.44 84 PRO A CA 1
ATOM 664 C C . PRO A 1 84 ? -4.290 -5.195 -12.268 1.00 98.44 84 PRO A C 1
ATOM 666 O O . PRO A 1 84 ? -4.743 -4.088 -12.548 1.00 98.44 84 PRO A O 1
ATOM 669 N N . GLY A 1 85 ? -2.983 -5.469 -12.268 1.00 97.19 85 GLY A N 1
ATOM 670 C CA . GLY A 1 85 ? -1.934 -4.483 -12.564 1.00 97.19 85 GLY A CA 1
ATOM 671 C C . GLY A 1 85 ? -1.476 -3.637 -11.370 1.00 97.19 85 GLY A C 1
ATOM 672 O O . GLY A 1 85 ? -0.591 -2.806 -11.524 1.00 97.19 85 GLY A O 1
ATOM 673 N N . SER A 1 86 ? -2.053 -3.830 -10.180 1.00 98.62 86 SER A N 1
ATOM 674 C CA . SER A 1 86 ? -1.614 -3.116 -8.973 1.00 98.62 86 SER A CA 1
ATOM 675 C C . SER A 1 86 ? -0.203 -3.514 -8.532 1.00 98.62 86 SER A C 1
ATOM 677 O O . SER A 1 86 ? 0.172 -4.681 -8.668 1.00 98.62 86 SER A O 1
ATOM 679 N N . VAL A 1 87 ? 0.514 -2.561 -7.918 1.00 98.56 87 VAL A N 1
ATOM 680 C CA . VAL A 1 87 ? 1.945 -2.672 -7.563 1.00 98.56 87 VAL A CA 1
ATOM 681 C C . VAL A 1 87 ? 2.773 -2.882 -8.837 1.00 98.56 87 VAL A C 1
ATOM 683 O O . VAL A 1 87 ? 2.915 -3.998 -9.328 1.00 98.56 87 VAL A O 1
ATOM 686 N N . GLU A 1 88 ? 3.232 -1.779 -9.426 1.00 98.31 88 GLU A N 1
ATOM 687 C CA . GLU A 1 88 ? 3.705 -1.710 -10.816 1.00 98.31 88 GLU A CA 1
ATOM 688 C C . GLU A 1 88 ? 5.209 -1.950 -10.967 1.00 98.31 88 GLU A C 1
ATOM 690 O O . GLU A 1 88 ? 5.652 -2.310 -12.055 1.00 98.31 88 GLU A O 1
ATOM 695 N N . THR A 1 89 ? 5.999 -1.736 -9.912 1.00 98.56 89 THR A N 1
ATOM 696 C CA . THR A 1 89 ? 7.464 -1.828 -9.984 1.00 98.56 89 THR A CA 1
ATOM 697 C C . THR A 1 89 ? 8.034 -2.733 -8.902 1.00 98.56 89 THR A C 1
ATOM 699 O O . THR A 1 89 ? 7.434 -2.916 -7.841 1.00 98.56 89 THR A O 1
ATOM 702 N N . THR A 1 90 ? 9.227 -3.273 -9.148 1.00 98.56 90 THR A N 1
ATOM 703 C CA . THR A 1 90 ? 9.946 -4.106 -8.178 1.00 98.56 90 THR A CA 1
ATOM 704 C C . THR A 1 90 ? 10.240 -3.337 -6.891 1.00 98.56 90 THR A C 1
ATOM 706 O O . THR A 1 90 ? 10.114 -3.884 -5.804 1.00 98.56 90 THR A O 1
ATOM 709 N N . GLU A 1 91 ? 10.567 -2.047 -6.975 1.00 98.69 91 GLU A N 1
ATOM 710 C CA . GLU A 1 91 ? 10.816 -1.199 -5.803 1.00 98.69 91 GLU A CA 1
ATOM 711 C C . GLU A 1 91 ? 9.559 -1.025 -4.940 1.00 98.69 91 GLU A C 1
ATOM 713 O O . GLU A 1 91 ? 9.651 -0.919 -3.718 1.00 98.69 91 GLU A O 1
ATOM 718 N N . GLN A 1 92 ? 8.374 -1.023 -5.557 1.00 98.81 92 GLN A N 1
ATOM 719 C CA . GLN A 1 92 ? 7.102 -1.019 -4.837 1.00 98.81 92 GLN A CA 1
ATOM 720 C C . GLN A 1 92 ? 6.841 -2.350 -4.129 1.00 98.81 92 GLN A C 1
ATOM 722 O O . GLN A 1 92 ? 6.386 -2.338 -2.989 1.00 98.81 92 GLN A O 1
ATOM 727 N N . GLU A 1 93 ? 7.152 -3.484 -4.763 1.00 98.81 93 GLU A N 1
ATOM 728 C CA . GLU A 1 93 ? 7.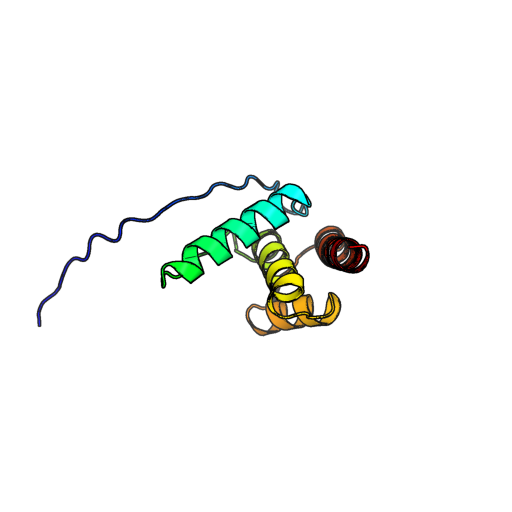069 -4.798 -4.113 1.00 98.81 93 GLU A CA 1
ATOM 729 C C . GLU A 1 93 ? 8.047 -4.902 -2.933 1.00 98.81 93 GLU A C 1
ATOM 731 O O . GLU A 1 93 ? 7.645 -5.283 -1.833 1.00 98.81 93 GLU A O 1
ATOM 736 N N . LEU A 1 94 ? 9.304 -4.485 -3.133 1.00 98.75 94 LEU A N 1
ATOM 737 C CA . LEU A 1 94 ? 10.346 -4.487 -2.103 1.00 98.75 94 LEU A CA 1
ATOM 738 C C . LEU A 1 94 ? 9.946 -3.653 -0.885 1.00 98.75 94 LEU A C 1
ATOM 740 O O . LEU A 1 94 ? 10.110 -4.119 0.241 1.00 98.75 94 LEU A O 1
ATOM 744 N N . LEU A 1 95 ? 9.350 -2.474 -1.091 1.00 98.75 95 LEU A N 1
ATOM 745 C CA . LEU A 1 95 ? 8.833 -1.645 -0.001 1.00 98.75 95 LEU A CA 1
ATOM 746 C C . LEU A 1 95 ? 7.807 -2.402 0.856 1.00 98.75 95 LEU A C 1
ATOM 748 O O . LEU A 1 95 ? 7.862 -2.319 2.082 1.00 98.75 95 LEU A O 1
ATOM 752 N N . VAL A 1 96 ? 6.889 -3.173 0.260 1.00 98.88 96 VAL A N 1
ATOM 753 C CA . VAL A 1 96 ? 5.899 -3.948 1.036 1.00 98.88 96 VAL A CA 1
ATOM 754 C C . VAL A 1 96 ? 6.599 -4.971 1.939 1.00 98.88 96 VAL A C 1
ATOM 756 O O . VAL A 1 96 ? 6.251 -5.098 3.116 1.00 98.88 96 VAL A O 1
ATOM 759 N N . THR A 1 97 ? 7.619 -5.655 1.418 1.00 98.69 97 THR A N 1
ATOM 760 C CA . THR A 1 97 ? 8.423 -6.624 2.178 1.00 98.69 97 THR A CA 1
ATOM 761 C C . THR A 1 97 ? 9.255 -5.957 3.270 1.00 98.69 97 THR A C 1
ATOM 763 O O . THR A 1 97 ? 9.294 -6.430 4.409 1.00 98.69 97 THR A O 1
ATOM 766 N N . GLU A 1 98 ? 9.902 -4.833 2.969 1.00 98.44 98 GLU A N 1
ATOM 767 C CA . GLU A 1 98 ? 10.639 -4.047 3.958 1.00 98.44 98 GLU A CA 1
ATOM 768 C C . GLU A 1 98 ? 9.717 -3.579 5.085 1.00 98.44 98 GLU A C 1
ATOM 770 O O . GLU A 1 98 ? 10.046 -3.754 6.259 1.00 98.44 98 GLU A O 1
ATOM 775 N N . PHE A 1 99 ? 8.533 -3.067 4.743 1.00 98.56 99 PHE A N 1
ATOM 776 C CA . PHE A 1 99 ? 7.543 -2.598 5.703 1.00 98.56 99 PHE A CA 1
ATOM 777 C C . PHE A 1 99 ? 7.119 -3.721 6.655 1.00 98.56 99 PHE A C 1
ATOM 779 O O . PHE A 1 99 ? 7.194 -3.556 7.873 1.00 98.56 99 PHE A O 1
ATOM 786 N N . TYR A 1 100 ? 6.785 -4.897 6.121 1.00 98.56 100 TYR A N 1
ATOM 787 C CA . TYR A 1 1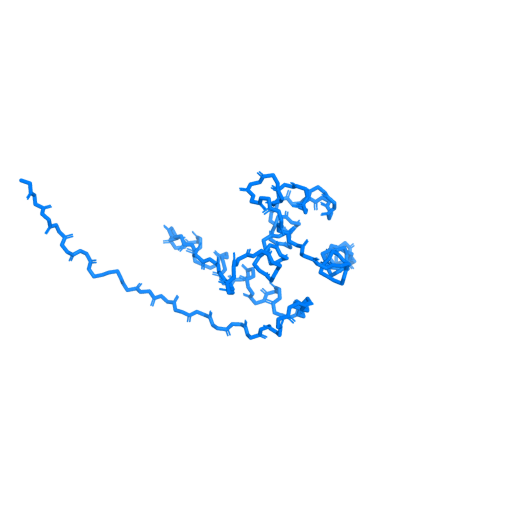00 ? 6.498 -6.096 6.911 1.00 98.56 100 TYR A CA 1
ATOM 788 C C . TYR A 1 100 ? 7.631 -6.445 7.891 1.00 98.56 100 TYR A C 1
ATOM 790 O O . TYR A 1 100 ? 7.396 -6.667 9.082 1.00 98.56 100 TYR A O 1
ATOM 798 N N . ASN A 1 101 ? 8.881 -6.417 7.423 1.00 97.75 101 ASN A N 1
ATOM 799 C CA . ASN A 1 101 ? 10.041 -6.701 8.264 1.00 97.75 101 ASN A CA 1
ATOM 800 C C . ASN A 1 101 ? 10.224 -5.674 9.391 1.00 97.75 101 ASN A C 1
ATOM 802 O O . ASN A 1 101 ? 10.689 -6.039 10.472 1.00 97.75 101 ASN A O 1
ATOM 806 N N . THR A 1 102 ? 9.858 -4.403 9.182 1.00 96.69 102 THR A N 1
ATOM 807 C CA . THR 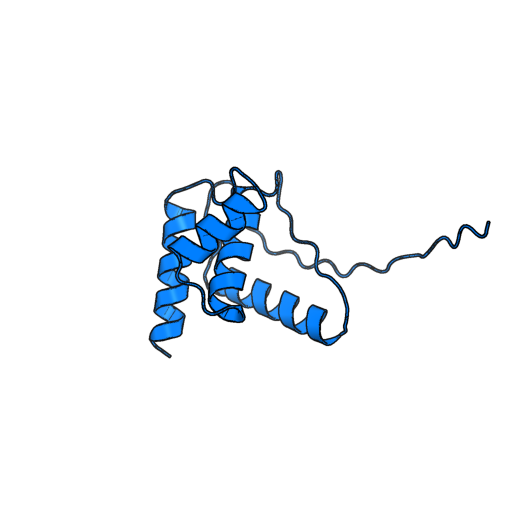A 1 102 ? 9.886 -3.401 10.264 1.00 96.69 102 THR A CA 1
ATOM 808 C C . THR A 1 102 ? 8.855 -3.683 11.354 1.00 96.69 102 THR A C 1
ATOM 810 O O . THR A 1 102 ? 9.131 -3.417 12.522 1.00 96.69 102 THR A O 1
ATOM 813 N N . LEU A 1 103 ? 7.698 -4.254 10.999 1.00 95.38 103 LEU A N 1
ATOM 814 C CA . LEU A 1 103 ? 6.654 -4.618 11.959 1.00 95.38 103 LEU A CA 1
ATOM 815 C C . LEU A 1 103 ? 7.062 -5.823 12.810 1.00 95.38 103 LEU A C 1
ATOM 817 O O . LEU A 1 103 ? 6.809 -5.818 14.006 1.00 95.38 103 LEU A O 1
ATOM 821 N N . LYS A 1 104 ? 7.748 -6.816 12.227 1.00 88.69 104 LYS A N 1
ATOM 822 C CA . LYS A 1 104 ? 8.245 -7.998 12.957 1.00 88.69 104 LYS A CA 1
ATOM 823 C C . LYS A 1 104 ? 9.374 -7.717 13.949 1.00 88.69 104 LYS A C 1
ATOM 825 O O . LYS A 1 104 ? 9.641 -8.544 14.814 1.00 88.69 104 LYS A O 1
ATOM 830 N N . LYS A 1 105 ? 10.092 -6.608 13.772 1.00 83.44 105 LYS A N 1
ATOM 831 C CA . LYS A 1 105 ? 11.196 -6.201 14.656 1.00 83.44 105 LYS A CA 1
ATOM 832 C C . LYS A 1 105 ? 10.724 -5.428 15.893 1.00 83.44 105 LYS A C 1
ATOM 834 O O . LYS A 1 105 ? 11.559 -5.123 16.740 1.00 83.44 105 LYS A O 1
ATOM 839 N N . LYS A 1 106 ? 9.442 -5.066 15.958 1.00 59.97 106 LYS A N 1
ATOM 840 C CA . LYS A 1 106 ? 8.810 -4.425 17.116 1.00 59.97 106 LYS A CA 1
ATOM 841 C C . LYS A 1 106 ? 8.207 -5.480 18.029 1.00 59.97 106 LYS A C 1
ATOM 843 O O . LYS A 1 106 ? 8.259 -5.247 19.253 1.00 59.97 106 LYS A O 1
#

Organism: NCBI:txid100452

Radi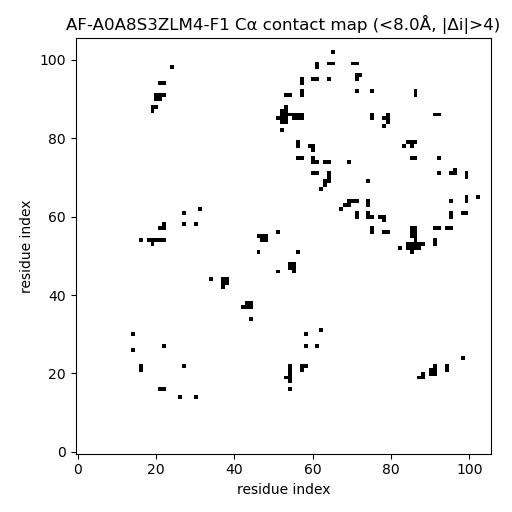us of gyration: 14.98 Å; Cα contacts (8 Å, |Δi|>4): 112; chains: 1; bounding box: 50×30×30 Å

Solvent-accessible surface area (backbone atoms only — not comparable to full-atom values): 6372 Å² total; per-residue (Å²): 136,85,83,75,84,74,84,77,85,78,86,85,82,89,80,94,62,64,84,96,44,50,71,52,72,65,54,48,50,51,50,48,50,54,48,52,58,39,45,75,71,77,43,88,82,89,80,70,58,95,85,38,29,34,62,31,26,34,52,51,21,43,42,35,25,73,77,64,70,34,55,47,69,57,17,44,50,51,43,25,71,79,40,76,68,27,43,67,41,69,62,26,52,48,46,33,45,52,52,52,53,59,60,74,74,108

InterPro domains:
  IPR000242 Tyrosine-specific protein phosphatase, PTPase domain [PR00700] (44-62)
  IPR000242 Tyrosine-specific protein phosphatase, PTPase domain [PR00700] (70-85)
  IPR000242 Tyrosine-specific protein phosphatase, PTPase domain [PR00700] (86-96)
  IPR000387 Tyrosine-specific protein phosphatases domain [PS50056] (26-94)
  IPR003595 Protein-tyrosine phosphatase, catalytic [SM00404] (6-102)
  IPR016130 Protein-tyrosine phosphatase, active site [PS00383] (47-57)
  IPR029021 Protein-tyrosine phosphatase-like [G3DSA:3.90.190.10] (3-106)
  IPR029021 Protein-tyrosine phosphatase-like [SSF52799] (9-105)
  IPR050561 Protein Tyrosine Phosphatase [PTHR23339] (12-105)
  IPR057023 Swiss Army Knife protein, DSP-PTPase phosphatase domain [PF22784] (9-95)

Foldseek 3Di:
DDPPPDPDDDDDDDQDDDPPAEGDLVSLVVLLVVQVVCVVVVHHDDDADPHCAAHVLLSQLLNCCVVVVDALVRSSVVSCVVPPRHNPDPNSSVVSNVSSVVVVVD

Sequence (106 aa):
MLFVKRHVKLKIVWIPIRDYTPPTMEQVSEFINQVLETKATGKATCVHCAHGLGRTGTMLACYFVQVHNMEPEAAIAHVRKLRPGSVETTEQELLVTEFYNTLKKK

pLDDT: mean 93.85, std 12.3, range [40.38, 98.94]

Mean predicted aligned error: 4.26 Å

Secondary structure (DSSP, 8-state):
---------PPP------TTSPPPHHHHHHHHHHHHHHHHTT-------SSSSHHHHHHHHHHHHHHH---HHHHHHHHHHHSTT-S-SHHHHHHHHHHHHHHHT-

Nearest PDB structures (foldseek):
  4erc-assembly1_A  TM=9.958E-01  e=1.428E-08  Homo sapiens
  9e9u-assembly1_A  TM=9.581E-01  e=1.474E-06  synthetic construct
  5z5a-assembly3_C  TM=9.775E-01  e=1.498E-05  Thermococcus kodakarensis KOD1
  3rgq-assembly1_A  TM=9.203E-01  e=7.916E-05  Mus musculus
  4ki9-assembly1_A  TM=9.400E-01  e=2.642E-03  Homo sapiens